Protein AF-A0AAE7HAK6-F1 (afdb_monomer_lite)

Sequence (127 aa):
MVFWLIISFMLLSAMLMTGHLLNKFVLAPVWLFIWCSPWLCFLLKVRVTEIDKGLVNTLQLGGLPVCRWSRPVVPGIWSVDRMNGRYRLNRIGTDGLTVHYPWRLHYQPLFLTPDNQISDINGGKHE

Structure (mmCIF, N/CA/C/O backbone):
data_AF-A0AAE7HAK6-F1
#
_entry.id   AF-A0AAE7HAK6-F1
#
loop_
_atom_site.group_PDB
_atom_site.id
_atom_site.type_symbol
_atom_site.label_atom_id
_atom_site.label_alt_id
_atom_site.label_comp_id
_atom_site.label_asym_id
_atom_site.label_entity_id
_atom_site.label_seq_id
_atom_site.pdbx_PDB_ins_code
_atom_site.Cartn_x
_atom_site.Cartn_y
_atom_site.Cartn_z
_atom_site.occupancy
_atom_site.B_iso_or_equiv
_atom_site.auth_seq_id
_atom_site.auth_comp_id
_atom_site.auth_asym_id
_atom_site.auth_atom_id
_atom_site.pdbx_PDB_model_num
ATOM 1 N N . MET A 1 1 ? 8.220 12.304 -11.395 1.00 58.19 1 MET A N 1
ATOM 2 C CA . MET A 1 1 ? 9.332 11.393 -11.038 1.00 58.19 1 MET A CA 1
ATOM 3 C C . MET A 1 1 ? 9.119 9.990 -11.605 1.00 58.19 1 MET A C 1
ATOM 5 O O . MET A 1 1 ? 9.872 9.614 -12.487 1.00 58.19 1 MET A O 1
ATOM 9 N N . VAL A 1 2 ? 8.068 9.256 -11.211 1.00 64.62 2 VAL A N 1
ATOM 10 C CA . VAL A 1 2 ? 7.801 7.880 -11.704 1.00 64.62 2 VAL A CA 1
ATOM 11 C C . VAL A 1 2 ? 7.678 7.793 -13.234 1.00 64.62 2 VAL A C 1
ATOM 13 O O . VAL A 1 2 ? 8.292 6.932 -13.850 1.00 64.62 2 VAL A O 1
ATOM 16 N N . PHE A 1 3 ? 6.963 8.732 -13.861 1.00 70.50 3 PHE A N 1
ATOM 17 C CA . PHE A 1 3 ? 6.790 8.776 -15.320 1.00 70.50 3 PHE A CA 1
ATOM 18 C C . PHE A 1 3 ? 8.116 8.930 -16.089 1.00 70.50 3 PHE A C 1
ATOM 20 O O . PHE A 1 3 ? 8.342 8.249 -17.083 1.00 70.50 3 PHE A O 1
ATOM 27 N N . TRP A 1 4 ? 9.033 9.755 -15.576 1.00 71.12 4 TRP A N 1
ATOM 28 C CA . TRP A 1 4 ? 10.370 9.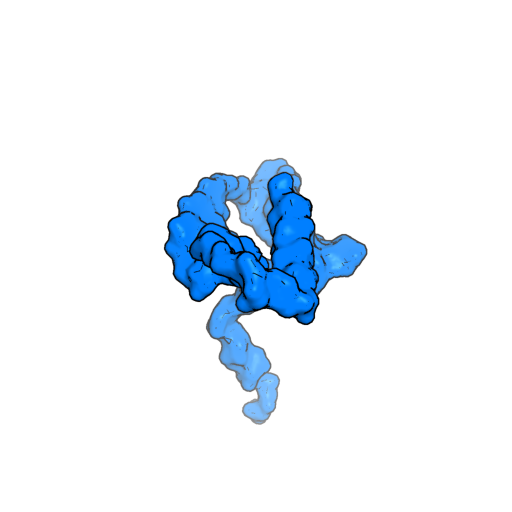934 -16.151 1.00 71.12 4 TRP A CA 1
ATOM 29 C C . TRP A 1 4 ? 11.220 8.667 -16.041 1.00 71.12 4 TRP A C 1
ATOM 31 O O . TRP A 1 4 ? 11.932 8.326 -16.976 1.00 71.12 4 TRP A O 1
ATOM 41 N N . LEU A 1 5 ? 11.097 7.931 -14.934 1.00 68.94 5 LEU A N 1
ATOM 42 C CA . LEU A 1 5 ? 11.772 6.647 -14.731 1.00 68.94 5 LEU A CA 1
ATOM 43 C C . LEU A 1 5 ? 11.297 5.588 -15.741 1.00 68.94 5 LEU A C 1
ATOM 45 O O . LEU A 1 5 ? 12.113 4.860 -16.300 1.00 68.94 5 LEU A O 1
ATOM 49 N N . ILE A 1 6 ? 9.989 5.553 -16.017 1.00 74.38 6 ILE A N 1
ATOM 50 C CA . ILE A 1 6 ? 9.380 4.653 -17.008 1.00 74.38 6 ILE A CA 1
ATOM 51 C C . ILE A 1 6 ? 9.846 5.009 -18.426 1.00 74.38 6 ILE A C 1
ATOM 53 O O . ILE A 1 6 ? 10.247 4.119 -19.173 1.00 74.38 6 ILE A O 1
ATOM 57 N N . ILE A 1 7 ? 9.846 6.296 -18.792 1.00 78.38 7 ILE A N 1
ATOM 58 C CA . ILE A 1 7 ? 10.329 6.755 -20.105 1.00 78.38 7 ILE A CA 1
ATOM 59 C C . ILE A 1 7 ? 11.807 6.406 -20.291 1.00 78.38 7 ILE A C 1
ATOM 61 O O . ILE A 1 7 ? 12.173 5.846 -21.323 1.00 78.38 7 ILE A O 1
ATOM 65 N N . SER A 1 8 ? 12.648 6.675 -19.289 1.00 74.88 8 SER A N 1
ATOM 66 C CA . SER A 1 8 ? 14.074 6.341 -19.334 1.00 74.88 8 SER A CA 1
ATOM 67 C C . SER A 1 8 ? 14.312 4.837 -19.470 1.00 74.88 8 SER A C 1
ATOM 69 O O . SER A 1 8 ? 15.177 4.430 -20.241 1.00 74.88 8 SER A O 1
ATOM 71 N N . PHE A 1 9 ? 13.527 4.000 -18.783 1.00 75.75 9 PHE A N 1
ATOM 72 C CA . PHE A 1 9 ? 13.592 2.543 -18.921 1.00 75.75 9 PHE A CA 1
ATOM 73 C C . PHE A 1 9 ? 13.173 2.070 -20.323 1.00 75.75 9 PHE A C 1
ATOM 75 O O . PHE A 1 9 ? 13.862 1.241 -20.920 1.00 75.75 9 PHE A O 1
ATOM 82 N N . MET A 1 10 ? 12.084 2.615 -20.879 1.00 79.06 10 MET A N 1
ATOM 83 C CA . MET A 1 10 ? 11.623 2.265 -22.228 1.00 79.06 10 MET A CA 1
ATOM 84 C C . MET A 1 10 ? 12.631 2.679 -23.305 1.00 79.06 10 MET A C 1
ATOM 86 O O . MET A 1 10 ? 12.950 1.881 -24.185 1.00 79.06 10 MET A O 1
ATOM 90 N N . LEU A 1 11 ? 13.183 3.892 -23.209 1.00 78.69 11 LEU A N 1
ATOM 91 C CA . LEU A 1 11 ? 14.182 4.400 -24.150 1.00 78.69 11 LEU A CA 1
ATOM 92 C C . LEU A 1 11 ? 15.472 3.567 -24.104 1.00 78.69 11 LEU A C 1
ATOM 94 O O . LEU A 1 11 ? 16.003 3.182 -25.144 1.00 78.69 11 LEU A O 1
ATOM 98 N N . LEU A 1 12 ? 15.943 3.234 -22.901 1.00 74.88 12 LEU A N 1
ATOM 99 C CA . LEU A 1 12 ? 17.117 2.388 -22.695 1.00 74.88 12 LEU A CA 1
ATOM 100 C C . LEU A 1 12 ? 16.908 0.973 -23.252 1.00 74.88 12 LEU A C 1
ATOM 102 O O . LEU A 1 12 ? 17.791 0.442 -23.918 1.00 74.88 12 LEU A O 1
ATOM 106 N N . SER A 1 13 ? 15.729 0.387 -23.028 1.00 74.12 13 SER A N 1
ATOM 107 C CA . SER A 1 13 ? 15.361 -0.930 -23.561 1.00 74.12 13 SER A CA 1
ATOM 108 C C . SER A 1 13 ? 15.327 -0.931 -25.093 1.00 74.12 13 SER A C 1
ATOM 110 O O . SER A 1 13 ? 15.858 -1.845 -25.721 1.00 74.12 13 SER A O 1
ATOM 112 N N . ALA A 1 14 ? 14.786 0.127 -25.706 1.00 75.50 14 ALA A N 1
ATOM 113 C CA . ALA A 1 14 ? 14.760 0.293 -27.159 1.00 75.50 14 ALA A CA 1
ATOM 114 C C . ALA A 1 14 ? 16.168 0.446 -27.763 1.00 75.50 14 ALA A C 1
ATOM 116 O O . ALA A 1 14 ? 16.470 -0.165 -28.789 1.00 75.50 14 ALA A O 1
ATOM 117 N N . MET A 1 15 ? 17.060 1.205 -27.118 1.00 72.12 15 MET A N 1
ATOM 118 C CA . MET A 1 15 ? 18.458 1.344 -27.556 1.00 72.12 15 MET A CA 1
ATOM 119 C C . MET A 1 15 ? 19.268 0.040 -27.416 1.00 72.12 15 MET A C 1
ATOM 121 O O . MET A 1 15 ? 20.232 -0.181 -28.152 1.00 72.12 15 MET A O 1
ATOM 125 N N . LEU A 1 16 ? 18.887 -0.826 -26.471 1.00 72.50 16 LEU A N 1
ATOM 126 C CA . LEU A 1 16 ? 19.524 -2.124 -26.243 1.00 72.50 16 LEU A CA 1
ATOM 127 C C . LEU A 1 16 ? 19.040 -3.158 -27.272 1.00 72.50 16 LEU A C 1
ATOM 129 O O . LEU A 1 16 ? 19.864 -3.840 -27.877 1.00 72.50 16 LEU A O 1
ATOM 133 N N . MET A 1 17 ? 17.731 -3.200 -27.559 1.00 71.50 17 MET A N 1
ATOM 134 C CA . MET A 1 17 ? 17.156 -4.057 -28.612 1.00 71.50 17 MET A CA 1
ATOM 135 C C . MET A 1 17 ? 17.641 -3.694 -30.019 1.00 71.50 17 MET A C 1
ATOM 137 O O . MET A 1 17 ? 17.765 -4.569 -30.870 1.00 71.50 17 MET A O 1
ATOM 141 N N . THR A 1 18 ? 17.943 -2.420 -30.271 1.00 74.12 18 THR A N 1
ATOM 142 C CA . THR A 1 18 ? 18.493 -1.953 -31.555 1.00 74.12 18 THR A CA 1
ATOM 143 C C . THR A 1 18 ? 20.008 -2.176 -31.680 1.00 74.12 18 THR A C 1
ATOM 145 O O . THR A 1 18 ? 20.598 -1.790 -32.685 1.00 74.12 18 THR A O 1
ATOM 148 N N . GLY A 1 19 ? 20.664 -2.777 -30.673 1.00 62.12 19 GLY A N 1
ATOM 149 C CA . GLY A 1 19 ? 22.104 -3.086 -30.670 1.00 62.12 19 GLY A CA 1
ATOM 150 C C . GLY A 1 19 ? 23.025 -1.860 -30.618 1.00 62.12 19 GLY A C 1
ATOM 151 O O . GLY A 1 19 ? 24.249 -1.989 -30.566 1.00 62.12 19 GLY A O 1
ATOM 152 N N . HIS A 1 20 ? 22.451 -0.657 -30.592 1.00 62.97 20 HIS A N 1
ATOM 153 C CA . HIS A 1 20 ? 23.173 0.603 -30.715 1.00 62.97 20 HIS A CA 1
ATOM 154 C C . HIS A 1 20 ? 24.022 0.917 -29.471 1.00 62.97 20 HIS A C 1
ATOM 156 O O . HIS A 1 20 ? 25.065 1.565 -29.578 1.00 62.97 20 HIS A O 1
ATOM 162 N N . LEU A 1 21 ? 23.600 0.422 -28.301 1.00 58.31 21 LEU A N 1
ATOM 163 C CA . LEU A 1 21 ? 24.350 0.515 -27.044 1.00 58.31 21 LEU A CA 1
ATOM 164 C C . LEU A 1 21 ? 25.528 -0.465 -26.986 1.00 58.31 21 LEU A C 1
ATOM 166 O O . LEU A 1 21 ? 26.617 -0.065 -26.592 1.00 58.31 21 LEU A O 1
ATOM 170 N N . LEU A 1 22 ? 25.344 -1.710 -27.438 1.00 59.47 22 LEU A N 1
ATOM 171 C CA . LEU A 1 22 ? 26.365 -2.766 -27.359 1.00 59.47 22 LEU A CA 1
ATOM 172 C C . LEU A 1 22 ? 27.595 -2.489 -28.238 1.00 59.47 22 LEU A C 1
ATOM 174 O O . LEU A 1 22 ? 28.675 -2.984 -27.938 1.00 59.47 22 LEU A O 1
ATOM 178 N N . ASN A 1 23 ? 27.439 -1.695 -29.303 1.00 59.50 23 ASN A N 1
ATOM 179 C CA . ASN A 1 23 ? 28.498 -1.463 -30.288 1.00 59.50 23 ASN A CA 1
ATOM 180 C C . ASN A 1 23 ? 29.250 -0.126 -30.112 1.00 59.50 23 ASN A C 1
ATOM 182 O O . ASN A 1 23 ? 30.347 0.034 -30.636 1.00 59.50 23 ASN A O 1
ATOM 186 N N . LYS A 1 24 ? 28.669 0.870 -29.421 1.00 62.56 24 LYS A N 1
ATOM 187 C CA . LYS A 1 24 ? 29.227 2.242 -29.376 1.00 62.56 24 LYS A CA 1
ATOM 188 C C . LYS A 1 24 ? 29.370 2.859 -27.987 1.00 62.56 24 LYS A C 1
ATOM 190 O O . LYS A 1 24 ? 30.087 3.848 -27.865 1.00 62.56 24 LYS A O 1
ATOM 195 N N . PHE A 1 25 ? 28.707 2.332 -26.959 1.00 63.53 25 PHE A N 1
ATOM 196 C CA . PHE A 1 25 ? 28.662 2.981 -25.649 1.00 63.53 25 PHE A CA 1
ATOM 197 C C . PHE A 1 25 ? 28.936 1.992 -24.518 1.00 63.53 25 PHE A C 1
ATOM 199 O O . PHE A 1 25 ? 28.201 1.031 -24.314 1.00 63.53 25 PHE A O 1
ATOM 206 N N . VAL A 1 26 ? 29.959 2.281 -23.713 1.00 64.75 26 VAL A N 1
ATOM 207 C CA . VAL A 1 26 ? 30.131 1.640 -22.406 1.00 64.75 26 VAL A CA 1
ATOM 208 C C . VAL A 1 26 ? 29.107 2.271 -21.463 1.00 64.75 26 VAL A C 1
ATOM 210 O O . VAL A 1 26 ? 29.240 3.438 -21.092 1.00 64.75 26 VAL A O 1
ATOM 213 N N . LEU A 1 27 ? 28.045 1.537 -21.112 1.00 64.31 27 LEU A N 1
ATOM 214 C CA . LEU A 1 27 ? 27.065 2.039 -20.149 1.00 64.31 27 LEU A CA 1
ATOM 215 C C . LEU A 1 27 ? 27.731 2.232 -18.786 1.00 64.31 27 LEU A C 1
ATOM 217 O O . LEU A 1 27 ? 28.359 1.319 -18.250 1.00 64.31 27 LEU A O 1
ATOM 221 N N . ALA A 1 28 ? 27.514 3.401 -18.185 1.00 67.25 28 ALA A N 1
ATOM 222 C CA . ALA A 1 28 ? 27.877 3.609 -16.793 1.00 67.25 28 ALA A CA 1
ATOM 223 C C . ALA A 1 28 ? 27.070 2.651 -15.887 1.00 67.25 28 ALA A C 1
ATOM 225 O O . ALA A 1 28 ? 25.880 2.436 -16.146 1.00 67.25 28 ALA A O 1
ATOM 226 N N . PRO A 1 29 ? 27.648 2.145 -14.781 1.00 67.38 29 PRO A N 1
ATOM 227 C CA . PRO A 1 29 ? 26.972 1.225 -13.858 1.00 67.38 29 PRO A CA 1
ATOM 228 C C . PRO A 1 29 ? 25.630 1.751 -13.335 1.00 67.38 29 PRO A C 1
ATOM 230 O O . PRO A 1 29 ? 24.730 0.978 -13.022 1.00 67.38 29 PRO A O 1
ATOM 233 N N . VAL A 1 30 ? 25.465 3.079 -13.300 1.00 71.50 30 VAL A N 1
ATOM 234 C CA . VAL A 1 30 ? 24.230 3.748 -12.873 1.00 71.50 30 VAL A CA 1
ATOM 235 C C . VAL A 1 30 ? 23.010 3.315 -13.700 1.00 71.50 30 VAL A C 1
ATOM 237 O O . VAL A 1 30 ? 21.902 3.219 -13.175 1.00 71.50 30 VAL A O 1
ATOM 240 N N . TRP A 1 31 ? 23.207 2.982 -14.977 1.00 70.62 31 TRP A N 1
ATOM 241 C CA . TRP A 1 31 ? 22.135 2.540 -15.867 1.00 70.62 31 TRP A CA 1
ATOM 242 C C . TRP A 1 31 ? 21.605 1.136 -15.538 1.00 70.62 31 TRP A C 1
ATOM 244 O O . TRP A 1 31 ? 20.446 0.845 -15.837 1.00 70.62 31 TRP A O 1
ATOM 254 N N . LEU A 1 32 ? 22.390 0.289 -14.861 1.00 70.19 32 LEU A N 1
ATOM 255 C CA . LEU A 1 32 ? 21.911 -1.006 -14.360 1.00 70.19 32 LEU A CA 1
ATOM 256 C C . LEU A 1 32 ? 20.877 -0.826 -13.239 1.00 70.19 32 LEU A C 1
ATOM 258 O O . LEU A 1 32 ? 19.924 -1.597 -13.154 1.00 70.19 32 LEU A O 1
ATOM 262 N N . PHE A 1 33 ? 20.981 0.232 -12.425 1.00 72.81 33 PHE A N 1
ATOM 263 C CA . PHE A 1 33 ? 19.971 0.509 -11.395 1.00 72.81 33 PHE A CA 1
ATOM 264 C C . PHE A 1 33 ? 18.604 0.871 -11.994 1.00 72.81 33 PHE A C 1
ATOM 266 O O . PHE A 1 33 ? 17.575 0.546 -11.402 1.00 72.81 33 PHE A O 1
ATOM 273 N N . ILE A 1 34 ? 18.572 1.477 -13.189 1.00 74.19 34 ILE A N 1
ATOM 274 C CA . ILE A 1 34 ? 17.323 1.747 -13.922 1.00 74.19 34 ILE A CA 1
ATOM 275 C C . ILE A 1 34 ? 16.661 0.430 -14.352 1.00 74.19 34 ILE A C 1
ATOM 277 O O . ILE A 1 34 ? 15.440 0.313 -14.289 1.00 74.19 34 ILE A O 1
ATOM 281 N N . TRP A 1 35 ? 17.451 -0.587 -14.705 1.00 69.81 35 TRP A N 1
ATOM 282 C CA . TRP A 1 35 ? 16.955 -1.932 -15.017 1.00 69.81 35 TRP A CA 1
ATOM 283 C C . TRP A 1 35 ? 16.473 -2.711 -13.792 1.00 69.81 35 TRP A C 1
ATOM 285 O O . TRP A 1 35 ? 15.522 -3.486 -13.888 1.00 69.81 35 TRP A O 1
ATOM 295 N N . CYS A 1 36 ? 17.081 -2.485 -12.629 1.00 71.31 36 CYS A N 1
ATOM 296 C CA . CYS A 1 36 ? 16.642 -3.100 -11.377 1.00 71.31 36 CYS A CA 1
ATOM 297 C C . CYS A 1 36 ? 15.390 -2.432 -10.784 1.00 71.31 36 CYS A C 1
ATOM 299 O O . CYS A 1 36 ? 14.730 -3.030 -9.938 1.00 71.31 36 CYS A O 1
ATOM 301 N N . SER A 1 37 ? 15.038 -1.217 -11.215 1.00 74.25 37 SER A N 1
ATOM 302 C CA . SER A 1 37 ? 13.907 -0.444 -10.677 1.00 74.25 37 SER A CA 1
ATOM 303 C C . SER A 1 37 ? 12.552 -1.177 -10.755 1.00 74.25 37 SER A C 1
ATOM 305 O O . SER A 1 37 ? 11.895 -1.293 -9.716 1.00 74.25 37 SER A O 1
ATOM 307 N N . PRO A 1 38 ? 12.136 -1.756 -11.904 1.00 71.12 38 PRO A N 1
ATOM 308 C CA . PRO A 1 38 ? 10.890 -2.520 -11.979 1.00 71.12 38 PRO A CA 1
ATOM 309 C C . PRO A 1 38 ? 10.878 -3.706 -11.009 1.00 71.12 38 PRO A C 1
ATOM 311 O O . PRO A 1 38 ? 9.896 -3.920 -10.301 1.00 71.12 38 PRO A O 1
ATOM 314 N N . TRP A 1 39 ? 11.995 -4.434 -10.918 1.00 73.25 39 TRP A N 1
ATOM 315 C CA . TRP A 1 39 ? 12.158 -5.554 -9.991 1.00 73.25 39 TRP A CA 1
ATOM 316 C C . TRP A 1 39 ? 12.058 -5.109 -8.531 1.00 73.25 39 TRP A C 1
ATOM 318 O O . TRP A 1 39 ? 11.373 -5.749 -7.738 1.00 73.25 39 TRP A O 1
ATOM 328 N N . LEU A 1 40 ? 12.659 -3.971 -8.184 1.00 73.12 40 LEU A N 1
ATOM 329 C CA . LEU A 1 40 ? 12.534 -3.353 -6.865 1.00 73.12 40 LEU A CA 1
ATOM 330 C C . LEU A 1 40 ? 11.073 -3.044 -6.520 1.00 73.12 40 LEU A C 1
ATOM 332 O O . LEU A 1 40 ? 10.644 -3.347 -5.409 1.00 73.12 40 LEU A O 1
ATOM 336 N N . CYS A 1 41 ? 10.284 -2.523 -7.464 1.00 70.38 41 CYS A N 1
ATOM 337 C CA . CYS A 1 41 ? 8.852 -2.292 -7.257 1.00 70.38 41 CYS A CA 1
ATOM 338 C C . CYS A 1 41 ? 8.058 -3.588 -7.027 1.00 70.38 41 CYS A C 1
ATOM 340 O O . CYS A 1 41 ? 7.132 -3.581 -6.221 1.00 70.38 41 CYS A O 1
ATOM 342 N N . PHE A 1 42 ? 8.421 -4.699 -7.678 1.00 73.69 42 PHE A N 1
ATOM 343 C CA . PHE A 1 42 ? 7.806 -6.011 -7.420 1.00 73.69 42 PHE A CA 1
ATOM 344 C C . PHE A 1 42 ? 8.202 -6.605 -6.061 1.00 73.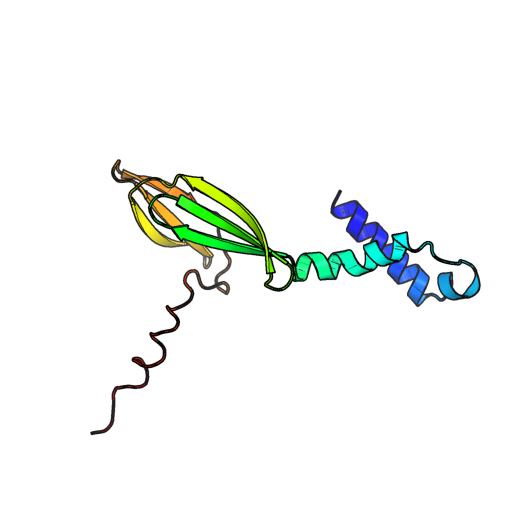69 42 PHE A C 1
ATOM 346 O O . PHE A 1 42 ? 7.411 -7.308 -5.426 1.00 73.69 42 PHE A O 1
ATOM 353 N N . LEU A 1 43 ? 9.428 -6.334 -5.613 1.00 78.12 43 LEU A N 1
ATOM 354 C CA . LEU A 1 43 ? 9.955 -6.819 -4.339 1.00 78.12 43 LEU A CA 1
ATOM 355 C C . LEU A 1 43 ? 9.451 -6.000 -3.146 1.00 78.12 43 LEU A C 1
ATOM 357 O O . LEU A 1 43 ? 9.366 -6.543 -2.042 1.00 78.12 43 LEU A O 1
ATOM 361 N N . LEU A 1 44 ? 9.115 -4.727 -3.365 1.00 79.19 44 LEU A N 1
ATOM 362 C CA . LEU A 1 44 ? 8.541 -3.828 -2.370 1.00 79.19 44 LEU A CA 1
ATOM 363 C C . LEU A 1 44 ? 7.089 -4.215 -2.074 1.00 79.19 44 LEU A C 1
ATOM 365 O O . LEU A 1 44 ? 6.178 -4.008 -2.873 1.00 79.19 44 LEU A O 1
ATOM 369 N N . LYS A 1 45 ? 6.858 -4.748 -0.877 1.00 78.31 45 LYS A N 1
ATOM 370 C CA . LYS A 1 45 ? 5.527 -5.060 -0.350 1.00 78.31 45 LYS A CA 1
ATOM 371 C C . LYS A 1 45 ? 5.312 -4.306 0.951 1.00 78.31 45 LYS A C 1
ATOM 373 O O . LYS A 1 45 ? 6.222 -4.184 1.759 1.00 78.31 45 LYS A O 1
ATOM 378 N N . VAL A 1 46 ? 4.099 -3.822 1.190 1.00 77.62 46 VAL A N 1
ATOM 379 C CA . VAL A 1 46 ? 3.724 -3.269 2.497 1.00 77.62 46 VAL A CA 1
ATOM 380 C C . VAL A 1 46 ? 2.789 -4.258 3.173 1.00 77.62 46 VAL A C 1
ATOM 382 O O . VAL A 1 46 ? 1.689 -4.512 2.681 1.00 77.62 46 VAL A O 1
ATOM 385 N N . ARG A 1 47 ? 3.237 -4.825 4.296 1.00 78.38 47 ARG A N 1
ATOM 386 C CA . ARG A 1 47 ? 2.403 -5.629 5.192 1.00 78.38 47 ARG A CA 1
ATOM 387 C C . ARG A 1 47 ? 1.819 -4.708 6.253 1.00 78.38 47 ARG A C 1
ATOM 389 O O . ARG A 1 47 ? 2.553 -3.952 6.882 1.00 78.38 47 ARG A O 1
ATOM 396 N N . VAL A 1 48 ? 0.516 -4.798 6.465 1.00 75.44 48 VAL A N 1
ATOM 397 C CA . VAL A 1 48 ? -0.190 -4.045 7.501 1.00 75.44 48 VAL A CA 1
ATOM 398 C C . VAL A 1 48 ? -0.738 -5.050 8.500 1.00 75.44 48 VAL A C 1
ATOM 400 O O . VAL A 1 48 ? -1.399 -6.002 8.098 1.00 75.44 48 VAL A O 1
ATOM 403 N N . THR A 1 49 ? -0.423 -4.860 9.777 1.00 77.44 49 THR A N 1
ATOM 404 C CA . THR A 1 49 ? -0.831 -5.760 10.862 1.00 77.44 49 THR A CA 1
ATOM 405 C C . THR A 1 49 ? -1.326 -4.911 12.018 1.00 77.44 49 THR A C 1
ATOM 407 O O . THR A 1 49 ? -0.676 -3.925 12.362 1.00 77.44 49 THR A O 1
ATOM 410 N N . GLU A 1 50 ? -2.460 -5.257 12.611 1.00 77.06 50 GLU A N 1
ATOM 411 C CA . GLU A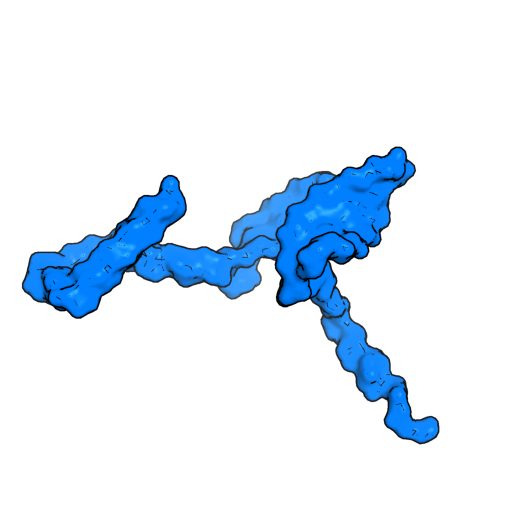 1 50 ? -2.889 -4.623 13.856 1.00 77.06 50 GLU A CA 1
ATOM 412 C C . GLU A 1 50 ? -2.223 -5.336 15.035 1.00 77.06 50 GLU A C 1
ATOM 414 O O . GLU A 1 50 ? -2.260 -6.562 15.120 1.00 77.06 50 GLU A O 1
ATOM 419 N N . ILE A 1 51 ? -1.576 -4.566 15.908 1.00 78.81 51 ILE A N 1
ATOM 420 C CA . ILE A 1 51 ? -0.991 -5.039 17.165 1.00 78.81 51 ILE A CA 1
ATOM 421 C C . ILE A 1 51 ? -1.477 -4.086 18.259 1.00 78.81 51 ILE A C 1
ATOM 423 O O . ILE A 1 51 ? -1.249 -2.875 18.180 1.00 78.81 51 ILE A O 1
ATOM 427 N N . ASP A 1 52 ? -2.175 -4.629 19.255 1.00 77.06 52 ASP A N 1
ATOM 428 C CA . ASP A 1 52 ? -2.823 -3.901 20.350 1.00 77.06 52 ASP A CA 1
ATOM 429 C C . ASP A 1 52 ? -3.746 -2.762 19.877 1.00 77.06 52 ASP A C 1
ATOM 431 O O . ASP A 1 52 ? -4.888 -2.992 19.489 1.00 77.06 52 ASP A O 1
ATOM 435 N N . LYS A 1 53 ? -3.256 -1.516 19.927 1.00 72.12 53 LYS A N 1
ATOM 436 C CA . LYS A 1 53 ? -3.981 -0.282 19.567 1.00 72.12 53 LYS A CA 1
ATOM 437 C C . LYS A 1 53 ? -3.389 0.415 18.330 1.00 72.12 53 LYS A C 1
ATOM 439 O O . LYS A 1 53 ? -3.694 1.581 18.067 1.00 72.12 53 LYS A O 1
ATOM 444 N N . GLY A 1 54 ? -2.501 -0.261 17.598 1.00 78.12 54 GLY A N 1
ATOM 445 C CA . GLY A 1 54 ? -1.736 0.312 16.491 1.00 78.12 54 GLY A CA 1
ATOM 446 C C . GLY A 1 54 ? -1.786 -0.516 15.206 1.00 78.12 54 GLY A C 1
ATOM 447 O O . GLY A 1 54 ? -1.670 -1.738 15.227 1.00 78.12 54 GLY A O 1
ATOM 448 N N . LEU A 1 55 ? -1.886 0.165 14.062 1.00 81.19 55 LEU A N 1
ATOM 449 C CA . LEU A 1 55 ? -1.629 -0.403 12.740 1.00 81.19 55 LEU A CA 1
ATOM 450 C C . LEU A 1 55 ? -0.128 -0.321 12.487 1.00 81.19 55 LEU A C 1
ATOM 452 O O . LEU A 1 55 ? 0.411 0.742 12.160 1.00 81.19 55 LEU A O 1
ATOM 456 N N . VAL A 1 56 ? 0.543 -1.457 12.626 1.00 81.88 56 VAL A N 1
ATOM 457 C CA . VAL A 1 56 ? 1.957 -1.617 12.311 1.00 81.88 56 VAL A CA 1
ATOM 458 C C . VAL A 1 56 ? 2.093 -1.912 10.827 1.00 81.88 56 VAL A C 1
ATOM 460 O O . VAL A 1 56 ? 1.746 -2.983 10.325 1.00 81.88 56 VAL A O 1
ATOM 463 N N . ASN A 1 57 ? 2.635 -0.937 10.115 1.00 84.44 57 ASN A N 1
ATOM 464 C CA . ASN A 1 57 ? 2.991 -1.065 8.719 1.00 84.44 57 ASN A CA 1
ATOM 465 C C . ASN A 1 57 ? 4.454 -1.491 8.639 1.00 84.44 57 ASN A C 1
ATOM 467 O O . ASN A 1 57 ? 5.328 -0.875 9.248 1.00 84.44 57 ASN A O 1
ATOM 471 N N . THR A 1 58 ? 4.721 -2.549 7.889 1.00 82.06 58 THR A N 1
ATOM 472 C CA . THR A 1 58 ? 6.062 -3.062 7.630 1.00 82.06 58 THR A CA 1
ATOM 473 C C . THR A 1 58 ? 6.320 -2.997 6.134 1.00 82.06 58 THR A C 1
ATOM 475 O O . THR A 1 58 ? 5.657 -3.689 5.360 1.00 82.06 58 THR A O 1
ATOM 478 N N . LEU A 1 59 ? 7.297 -2.189 5.728 1.00 83.75 59 LEU A N 1
ATOM 479 C CA . LEU A 1 59 ? 7.858 -2.245 4.386 1.00 83.75 59 LEU A CA 1
ATOM 480 C C . LEU A 1 59 ? 8.749 -3.480 4.289 1.00 83.75 59 LEU A C 1
ATOM 482 O O . LEU A 1 59 ? 9.694 -3.632 5.063 1.00 83.75 59 LEU A O 1
ATOM 486 N N . GLN A 1 60 ? 8.439 -4.351 3.344 1.00 84.12 60 GLN A N 1
ATOM 487 C CA . GLN A 1 60 ? 9.180 -5.560 3.035 1.00 84.12 60 GLN A CA 1
ATOM 488 C C . GLN A 1 60 ? 9.850 -5.410 1.673 1.00 84.12 60 GLN A C 1
ATOM 490 O O . GLN A 1 60 ? 9.205 -4.982 0.718 1.00 84.12 60 GLN A O 1
ATOM 495 N N . LEU A 1 61 ? 11.118 -5.797 1.579 1.00 83.00 61 LEU A N 1
ATOM 496 C CA . LEU A 1 61 ? 11.846 -5.938 0.322 1.00 83.00 61 LEU A CA 1
ATOM 497 C C . LEU A 1 61 ? 12.213 -7.411 0.161 1.00 83.00 61 LEU A C 1
ATOM 499 O O . LEU A 1 61 ? 12.995 -7.943 0.945 1.00 83.00 61 LEU A O 1
ATOM 503 N N . GLY A 1 62 ? 11.590 -8.099 -0.797 1.00 76.75 62 GLY A N 1
ATOM 504 C CA . GLY A 1 62 ? 11.844 -9.530 -1.017 1.00 76.75 62 GLY A CA 1
ATOM 505 C C . GLY A 1 62 ? 11.528 -10.412 0.201 1.00 76.75 62 GLY A C 1
ATOM 506 O O . GLY A 1 62 ? 12.137 -11.457 0.376 1.00 76.75 62 GLY A O 1
ATOM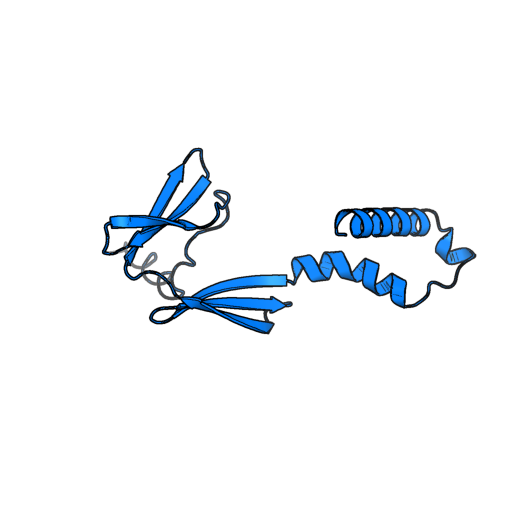 507 N N . GLY A 1 63 ? 10.603 -9.977 1.066 1.00 74.25 63 GLY A N 1
ATOM 508 C CA . GLY A 1 63 ? 10.233 -10.672 2.306 1.00 74.25 63 GLY A CA 1
ATOM 509 C C . GLY A 1 63 ? 10.984 -10.205 3.558 1.00 74.25 63 GLY A C 1
ATOM 510 O O . GLY A 1 63 ? 10.512 -10.457 4.666 1.00 74.25 63 GLY A O 1
ATOM 511 N N . LEU A 1 64 ? 12.081 -9.455 3.414 1.00 80.88 64 LEU A N 1
ATOM 512 C CA . LEU A 1 64 ? 12.830 -8.906 4.546 1.00 80.88 64 LEU A CA 1
ATOM 513 C C . LEU A 1 64 ? 12.217 -7.576 5.016 1.00 80.88 64 LEU A C 1
ATOM 515 O O . LEU A 1 64 ? 11.970 -6.703 4.181 1.00 80.88 64 LEU A O 1
ATOM 519 N N . PRO A 1 65 ? 11.961 -7.381 6.323 1.00 83.06 65 PRO A N 1
ATOM 520 C CA . PRO A 1 65 ? 11.442 -6.122 6.843 1.00 83.06 65 PRO A CA 1
ATOM 521 C C . PRO A 1 65 ? 12.531 -5.040 6.810 1.00 83.06 65 PRO A C 1
ATOM 523 O O . PRO A 1 65 ? 13.539 -5.150 7.499 1.00 83.06 65 PRO A O 1
ATOM 526 N N . VAL A 1 66 ? 12.313 -3.982 6.032 1.00 86.75 66 VAL A N 1
ATOM 527 C CA . VAL A 1 66 ? 13.259 -2.862 5.874 1.00 86.75 66 VAL A CA 1
ATOM 528 C C . VAL A 1 66 ? 12.903 -1.699 6.792 1.00 86.75 66 VAL A C 1
ATOM 530 O O . VAL A 1 66 ? 13.771 -1.069 7.383 1.00 86.75 66 VAL A O 1
ATOM 533 N N . CYS A 1 67 ? 11.613 -1.396 6.914 1.00 87.06 67 CYS A N 1
ATOM 534 C CA . CYS A 1 67 ? 11.135 -0.274 7.712 1.00 87.06 67 CYS A CA 1
ATOM 535 C C . CYS A 1 67 ? 9.819 -0.643 8.389 1.00 87.06 67 CYS A C 1
ATOM 537 O O . CYS A 1 67 ? 8.982 -1.331 7.799 1.00 87.06 67 CYS A O 1
ATOM 539 N N . ARG A 1 68 ? 9.627 -0.176 9.624 1.00 85.00 68 ARG A N 1
ATOM 540 C CA . ARG A 1 68 ? 8.378 -0.325 10.370 1.00 85.00 68 ARG A CA 1
ATOM 541 C C . ARG A 1 68 ? 7.923 1.025 10.886 1.00 85.00 68 ARG A C 1
ATOM 543 O O . ARG A 1 68 ? 8.716 1.767 11.453 1.00 85.00 68 ARG A O 1
ATOM 550 N N . TRP A 1 69 ? 6.639 1.314 10.727 1.00 86.06 69 TRP A N 1
ATOM 551 C CA . TRP A 1 69 ? 6.007 2.470 11.350 1.00 86.06 69 TRP A CA 1
ATOM 552 C C . TRP A 1 69 ? 4.634 2.087 11.883 1.00 86.06 69 TRP A C 1
ATOM 554 O O . TRP A 1 69 ? 3.876 1.351 11.245 1.00 86.06 69 TRP A O 1
ATOM 564 N N . SER A 1 70 ? 4.315 2.594 13.068 1.00 84.00 70 SER A N 1
ATOM 565 C CA . SER A 1 70 ? 3.015 2.396 13.697 1.00 84.00 70 SER A CA 1
ATOM 566 C C . SER A 1 70 ? 2.159 3.639 13.514 1.00 84.00 70 SER A C 1
ATOM 568 O O . SER A 1 70 ? 2.665 4.764 13.524 1.00 84.00 70 SER A O 1
ATOM 570 N N . ARG A 1 71 ? 0.859 3.438 13.328 1.00 82.38 71 ARG A N 1
ATOM 571 C CA . ARG A 1 71 ? -0.137 4.505 13.403 1.00 82.38 71 ARG A CA 1
ATOM 572 C C . ARG A 1 71 ? -1.203 4.118 14.419 1.00 82.38 71 ARG A C 1
ATOM 574 O O . ARG A 1 71 ? -1.642 2.967 14.390 1.00 82.38 71 ARG A O 1
ATOM 581 N N . PRO A 1 72 ? -1.628 5.045 15.291 1.00 80.38 72 PRO A N 1
ATOM 582 C CA . PRO A 1 72 ? -2.721 4.774 16.209 1.00 80.38 72 PRO A CA 1
ATOM 583 C C . PRO A 1 72 ? -3.998 4.469 15.422 1.00 80.38 72 PRO A C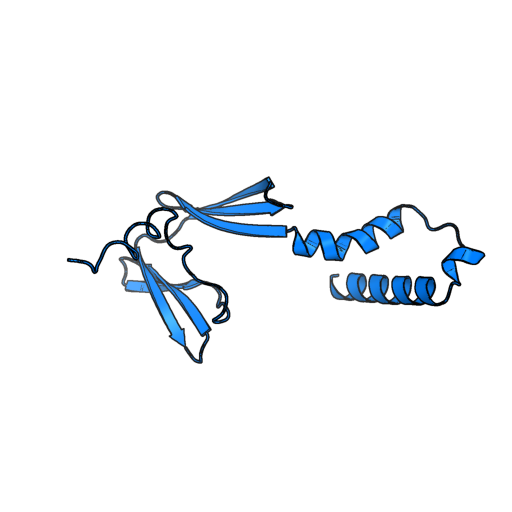 1
ATOM 585 O O . PRO A 1 72 ? -4.244 5.049 14.360 1.00 80.38 72 PRO A O 1
ATOM 588 N N . VAL A 1 73 ? -4.792 3.541 15.943 1.00 79.31 73 VAL A N 1
ATOM 589 C CA . VAL A 1 73 ? -6.075 3.132 15.363 1.00 79.31 73 VAL A CA 1
ATOM 590 C C . VAL A 1 73 ? -7.168 3.472 16.349 1.00 79.31 73 VAL A C 1
ATOM 592 O O . VAL A 1 73 ? -7.012 3.264 17.552 1.00 79.31 73 VAL A O 1
ATOM 595 N N . VAL A 1 74 ? -8.290 3.965 15.837 1.00 80.56 74 VAL A N 1
ATOM 596 C CA . VAL A 1 74 ? -9.472 4.198 16.663 1.00 80.56 74 VAL A CA 1
ATOM 597 C C . VAL A 1 74 ? -9.961 2.849 17.222 1.00 80.56 74 VAL A C 1
ATOM 599 O O . VAL A 1 74 ? -10.082 1.881 16.456 1.00 80.56 74 VAL A O 1
ATOM 602 N N . PRO A 1 75 ? -10.221 2.736 18.537 1.00 81.44 75 PRO A N 1
ATOM 603 C CA . PRO A 1 75 ? -10.857 1.557 19.115 1.00 81.44 75 PRO A CA 1
ATOM 604 C C . PRO A 1 75 ? -12.193 1.309 18.421 1.00 81.44 75 PRO A C 1
ATOM 606 O O . PRO A 1 75 ? -12.984 2.235 18.253 1.00 81.44 75 PRO A O 1
ATOM 609 N N . GLY A 1 76 ? -12.435 0.082 17.976 1.00 83.62 76 GLY A N 1
ATOM 610 C CA . GLY A 1 76 ? -13.611 -0.187 17.167 1.00 83.62 76 GLY A CA 1
ATOM 611 C C . GLY A 1 76 ? -13.607 -1.563 16.533 1.00 83.62 76 GLY A C 1
ATOM 612 O O . GLY A 1 76 ? -12.687 -2.356 16.731 1.00 83.62 76 GLY A O 1
ATOM 613 N N . ILE A 1 77 ? -14.645 -1.819 15.747 1.00 83.31 77 ILE A N 1
ATOM 614 C CA . ILE A 1 77 ? -14.849 -3.088 15.050 1.00 83.31 77 ILE A CA 1
ATOM 615 C C . ILE A 1 77 ? -14.474 -2.903 13.580 1.00 83.31 77 ILE A C 1
ATOM 617 O O . ILE A 1 77 ? -14.810 -1.890 12.959 1.00 83.31 77 ILE A O 1
ATOM 621 N N . TRP A 1 78 ? -13.772 -3.882 13.011 1.00 83.94 78 TRP A N 1
ATOM 622 C CA . TRP A 1 78 ? -13.558 -3.940 11.569 1.00 83.94 78 TRP A CA 1
ATOM 623 C C . TRP A 1 78 ? -14.816 -4.438 10.866 1.00 83.94 78 TRP A C 1
ATOM 625 O O . TRP A 1 78 ? -15.369 -5.474 11.224 1.00 83.94 78 TRP A O 1
ATOM 635 N N . SER A 1 79 ? -15.230 -3.730 9.824 1.00 80.81 79 SER A N 1
ATOM 636 C CA . SER A 1 79 ? -16.257 -4.178 8.891 1.00 80.81 79 SER A CA 1
ATOM 637 C C . SER A 1 79 ? -15.729 -4.124 7.464 1.00 80.81 79 SER A C 1
ATOM 639 O O . SER A 1 79 ? -14.835 -3.342 7.128 1.00 80.81 79 SER A O 1
ATOM 641 N N . VAL A 1 80 ? -16.270 -4.996 6.620 1.00 79.56 80 VAL A N 1
ATOM 642 C CA . VAL A 1 80 ? -15.925 -5.060 5.204 1.00 79.56 80 VAL A CA 1
ATOM 643 C C . VAL A 1 80 ? -17.189 -4.847 4.396 1.00 79.56 80 VAL A C 1
ATOM 645 O O . VAL A 1 80 ? -18.105 -5.663 4.455 1.00 79.56 80 VAL A O 1
ATOM 648 N N . ASP A 1 81 ? -17.203 -3.787 3.595 1.00 79.19 81 ASP A N 1
ATOM 649 C CA . ASP A 1 81 ? -18.290 -3.524 2.659 1.00 79.19 81 ASP A CA 1
ATOM 650 C C . ASP A 1 81 ? -17.888 -3.949 1.252 1.00 79.19 81 ASP A C 1
ATOM 652 O O . ASP A 1 81 ? -16.768 -3.689 0.798 1.00 79.19 81 ASP A O 1
ATOM 656 N N . ARG A 1 82 ? -18.834 -4.534 0.517 1.00 76.88 82 ARG A N 1
ATOM 657 C CA . ARG A 1 82 ? -18.698 -4.774 -0.920 1.00 76.88 82 ARG A CA 1
ATOM 658 C C . ARG A 1 82 ? -19.496 -3.720 -1.682 1.00 76.88 82 ARG A C 1
ATOM 660 O O . ARG A 1 82 ? -20.719 -3.729 -1.638 1.00 76.88 82 ARG A O 1
ATOM 667 N N . MET A 1 83 ? -18.813 -2.851 -2.426 1.00 72.31 83 MET A N 1
ATOM 668 C CA . MET A 1 83 ? -19.443 -1.844 -3.289 1.00 72.31 83 MET A CA 1
ATOM 669 C C . MET A 1 83 ? -18.914 -1.973 -4.716 1.00 72.31 83 MET A C 1
ATOM 671 O O . MET A 1 83 ? -17.706 -1.917 -4.935 1.00 72.31 83 MET A O 1
ATOM 675 N N . ASN A 1 84 ? -19.802 -2.167 -5.696 1.00 78.00 84 ASN A N 1
ATOM 676 C CA . ASN A 1 84 ? -19.455 -2.272 -7.124 1.00 78.00 84 ASN A CA 1
ATOM 677 C C . ASN A 1 84 ? -18.312 -3.268 -7.419 1.00 78.00 84 ASN A C 1
ATOM 679 O O . ASN A 1 84 ? -17.384 -2.972 -8.170 1.00 78.00 84 ASN A O 1
ATOM 683 N N . GLY A 1 85 ? -18.335 -4.440 -6.771 1.00 70.25 85 GLY A N 1
ATOM 684 C CA . GLY A 1 85 ? -17.299 -5.467 -6.949 1.00 70.25 85 GLY A CA 1
ATOM 685 C C . GLY A 1 85 ? -15.937 -5.117 -6.335 1.00 70.25 85 GLY A C 1
ATOM 686 O O . GLY A 1 85 ? -14.955 -5.801 -6.603 1.00 70.25 85 GLY A O 1
ATOM 687 N N . ARG A 1 86 ? -15.854 -4.070 -5.510 1.00 65.69 86 ARG A N 1
ATOM 688 C CA . ARG A 1 86 ? -14.665 -3.716 -4.728 1.00 65.69 86 ARG A CA 1
ATOM 689 C C . ARG A 1 86 ? -14.941 -3.942 -3.251 1.00 65.69 86 ARG A C 1
ATOM 691 O O . ARG A 1 86 ? -16.064 -3.730 -2.794 1.00 65.69 86 ARG A O 1
ATOM 698 N N . TYR A 1 87 ? -13.913 -4.361 -2.523 1.00 74.06 87 TYR A N 1
ATOM 699 C CA . TYR A 1 87 ? -13.984 -4.481 -1.074 1.00 74.06 87 TYR A CA 1
ATOM 700 C C . TYR A 1 87 ? -13.400 -3.223 -0.442 1.00 74.06 87 TYR A C 1
ATOM 702 O O . TYR A 1 87 ? -12.324 -2.745 -0.826 1.00 74.06 87 TYR A O 1
ATOM 710 N N . ARG A 1 88 ? -14.130 -2.685 0.529 1.00 76.25 88 ARG A N 1
ATOM 711 C CA . ARG A 1 88 ? -13.722 -1.554 1.348 1.00 76.25 88 ARG A CA 1
ATOM 712 C C . ARG A 1 88 ? -13.613 -2.024 2.786 1.00 76.25 88 ARG A C 1
ATOM 714 O O . ARG A 1 88 ? -14.550 -2.611 3.316 1.00 76.25 88 ARG A O 1
ATOM 721 N N . LEU A 1 89 ? -12.471 -1.745 3.400 1.00 80.31 89 LEU A N 1
ATOM 722 C CA . LEU A 1 89 ? -12.268 -1.970 4.822 1.00 80.31 89 LEU A CA 1
ATOM 723 C C . LEU A 1 89 ? -12.686 -0.716 5.585 1.00 80.31 89 LEU A C 1
ATOM 725 O O . LEU A 1 89 ? -12.216 0.383 5.275 1.00 80.31 89 LEU A O 1
ATOM 729 N N . ASN A 1 90 ? -13.527 -0.886 6.596 1.00 84.12 90 ASN A N 1
ATOM 730 C CA . ASN A 1 90 ? -13.925 0.188 7.488 1.00 84.12 90 ASN A CA 1
ATOM 731 C C . ASN A 1 90 ? -13.644 -0.187 8.937 1.00 84.12 90 ASN A C 1
ATOM 733 O O . ASN A 1 90 ? -13.779 -1.342 9.334 1.00 84.12 90 ASN A O 1
ATOM 737 N N . ARG A 1 91 ? -13.324 0.819 9.742 1.00 83.62 91 ARG A N 1
ATOM 738 C CA . ARG A 1 91 ? -13.305 0.714 11.198 1.00 83.62 91 ARG A CA 1
ATOM 739 C C . ARG A 1 91 ? -14.468 1.536 11.730 1.00 83.62 91 ARG A C 1
ATOM 741 O O . ARG A 1 91 ? -14.527 2.731 11.456 1.00 83.62 91 ARG A O 1
ATOM 748 N N . ILE A 1 92 ? -15.380 0.903 12.456 1.00 85.62 92 ILE A N 1
ATOM 749 C CA . ILE A 1 92 ? -16.475 1.589 13.146 1.00 85.62 92 ILE A CA 1
ATOM 750 C C . ILE A 1 92 ? -15.983 1.874 14.561 1.00 85.62 92 ILE A C 1
ATOM 752 O O . ILE A 1 92 ? -15.774 0.937 15.335 1.00 85.62 92 ILE A O 1
ATOM 756 N N . GLY A 1 93 ? -15.718 3.146 14.851 1.00 84.81 93 GLY A N 1
ATOM 757 C CA . GLY A 1 93 ? -15.276 3.609 16.158 1.00 84.81 93 GLY A CA 1
ATOM 758 C C . GLY A 1 93 ? -16.353 3.428 17.225 1.00 84.81 93 GLY A C 1
ATOM 759 O O . GLY A 1 93 ? -17.543 3.321 16.926 1.00 84.81 93 GLY A O 1
ATOM 760 N N . THR A 1 94 ? -15.946 3.400 18.494 1.00 84.38 94 THR A N 1
ATOM 761 C CA . THR A 1 94 ? -16.880 3.345 19.638 1.00 84.38 94 THR A CA 1
ATOM 762 C C . THR A 1 94 ? -17.772 4.584 19.755 1.00 84.38 94 THR A C 1
ATOM 764 O O . THR A 1 94 ? -18.800 4.546 20.418 1.00 84.38 94 THR A O 1
ATOM 767 N N . ASP A 1 95 ? -17.372 5.678 19.115 1.00 85.94 95 ASP A N 1
ATOM 768 C CA . ASP A 1 95 ? -18.119 6.925 18.942 1.00 85.94 95 ASP A CA 1
ATOM 769 C C . ASP A 1 95 ? -19.153 6.863 17.799 1.00 85.94 95 ASP A C 1
ATOM 771 O O . ASP A 1 95 ? -19.881 7.826 17.570 1.00 85.94 95 ASP A O 1
ATOM 775 N N . GLY A 1 96 ? -19.225 5.743 17.072 1.00 81.44 96 GLY A N 1
ATOM 776 C CA . GLY A 1 96 ? -20.090 5.564 15.907 1.00 81.44 96 GLY A CA 1
ATOM 777 C C . GLY A 1 96 ? -19.524 6.157 14.613 1.00 81.44 96 GLY A C 1
ATOM 778 O O . GLY A 1 96 ? -20.147 6.019 13.557 1.00 81.44 96 GLY A O 1
ATOM 779 N N . LEU A 1 97 ? -18.340 6.780 14.647 1.00 85.50 97 LEU A N 1
ATOM 780 C CA . LEU A 1 97 ? -17.701 7.318 13.450 1.00 85.50 97 LEU A CA 1
ATOM 781 C C . LEU A 1 97 ? -17.029 6.201 12.653 1.00 85.50 97 LEU A C 1
ATOM 783 O O . LEU A 1 97 ? -16.336 5.338 13.189 1.00 85.50 97 LEU A O 1
ATOM 787 N N . THR A 1 98 ? -17.218 6.222 11.334 1.00 85.44 98 THR A N 1
ATOM 788 C CA . THR A 1 98 ? -16.637 5.216 10.439 1.00 85.44 98 THR A CA 1
ATOM 789 C C . THR A 1 98 ? -15.398 5.770 9.745 1.00 85.44 98 THR A C 1
ATOM 791 O O . THR A 1 98 ? -15.473 6.747 9.003 1.00 85.44 98 THR A O 1
ATOM 794 N N . VAL A 1 99 ? -14.252 5.119 9.947 1.00 82.38 99 VAL A N 1
ATOM 795 C CA . VAL A 1 99 ? -13.004 5.419 9.236 1.00 82.38 99 VAL A CA 1
ATOM 796 C C . VAL A 1 99 ? -12.866 4.478 8.048 1.00 82.38 99 VAL A C 1
ATOM 798 O O . VAL A 1 99 ? -12.859 3.254 8.201 1.00 82.38 99 VAL A O 1
ATOM 801 N N . HIS A 1 100 ? -12.727 5.053 6.857 1.00 82.50 100 HIS A N 1
ATOM 802 C CA . HIS A 1 100 ? -12.578 4.306 5.614 1.00 82.50 100 HIS A CA 1
ATOM 803 C C . HIS A 1 100 ? -11.104 4.118 5.261 1.00 82.50 100 HIS A C 1
ATOM 805 O O . HIS A 1 100 ? -10.358 5.086 5.112 1.00 82.50 100 HIS A O 1
ATOM 811 N N . TYR A 1 101 ? -10.698 2.867 5.062 1.00 75.88 101 TYR A N 1
ATOM 812 C CA . TYR A 1 101 ? -9.366 2.517 4.584 1.00 75.88 101 TYR A CA 1
ATOM 813 C C . TYR A 1 101 ? -9.400 2.262 3.067 1.00 75.88 101 TYR A C 1
ATOM 815 O O . TYR A 1 101 ? -10.447 1.901 2.516 1.00 75.88 101 TYR A O 1
ATOM 823 N N . PRO A 1 102 ? -8.283 2.514 2.355 1.00 67.38 102 PRO A N 1
ATOM 824 C CA . PRO A 1 102 ? -8.259 2.548 0.897 1.00 67.38 102 PRO A CA 1
ATOM 825 C C . PRO A 1 102 ? -8.746 1.247 0.256 1.00 67.38 102 PRO A C 1
ATOM 827 O O . PRO A 1 102 ? -8.545 0.145 0.768 1.00 67.38 102 PRO A O 1
ATOM 830 N N . TRP A 1 103 ? -9.400 1.413 -0.892 1.00 63.19 103 TRP A N 1
ATOM 831 C CA . TRP A 1 103 ? -10.139 0.365 -1.586 1.00 63.19 103 TRP A CA 1
ATOM 832 C C . TRP A 1 103 ? -9.186 -0.620 -2.256 1.00 63.19 103 TRP A C 1
ATOM 834 O O . TRP A 1 103 ? -8.168 -0.220 -2.824 1.00 63.19 103 TRP A O 1
ATOM 844 N N . ARG A 1 104 ? -9.549 -1.903 -2.256 1.00 61.50 104 ARG A N 1
ATOM 845 C CA . ARG A 1 104 ? -8.832 -2.930 -3.020 1.00 61.50 104 ARG A CA 1
ATOM 846 C C . ARG A 1 104 ? -9.764 -3.648 -3.988 1.00 61.50 104 ARG A C 1
ATOM 848 O O . ARG A 1 104 ? -10.986 -3.685 -3.826 1.00 61.50 104 ARG A O 1
ATOM 855 N N . LEU A 1 105 ? -9.159 -4.174 -5.047 1.00 55.28 105 LEU A N 1
ATOM 856 C CA . LEU A 1 105 ? -9.843 -4.954 -6.072 1.00 55.28 105 LEU A CA 1
ATOM 857 C C . LEU A 1 105 ? -10.183 -6.350 -5.524 1.00 55.28 105 LEU A C 1
ATOM 859 O O . LEU A 1 105 ? -9.459 -6.879 -4.687 1.00 55.28 105 LEU A O 1
ATOM 863 N N . HIS A 1 106 ? -11.278 -6.938 -6.013 1.00 56.53 106 HIS A N 1
ATOM 864 C CA . HIS A 1 106 ? -11.845 -8.223 -5.566 1.00 56.53 106 HIS A CA 1
ATOM 865 C C . HIS A 1 106 ? -10.875 -9.408 -5.441 1.00 56.53 106 HIS A C 1
ATOM 867 O O . HIS A 1 106 ? -11.152 -10.330 -4.684 1.00 56.53 106 HIS A O 1
ATOM 873 N N . TYR A 1 107 ? -9.760 -9.395 -6.168 1.00 59.16 107 TYR A N 1
ATOM 874 C CA . TYR A 1 107 ? -8.779 -10.480 -6.187 1.00 59.16 107 TYR A CA 1
ATOM 875 C C . TYR A 1 107 ? -7.701 -10.378 -5.094 1.00 59.16 107 TYR A C 1
ATOM 877 O O . TYR A 1 107 ? -6.845 -11.254 -5.007 1.00 59.16 107 TYR A O 1
ATOM 885 N N . GLN A 1 108 ? -7.690 -9.322 -4.272 1.00 56.97 108 GLN A N 1
ATOM 886 C CA . GLN A 1 108 ? -6.809 -9.239 -3.103 1.00 56.97 108 GLN A CA 1
ATOM 887 C C . GLN A 1 108 ? -7.608 -9.579 -1.837 1.00 56.97 108 GLN A C 1
ATOM 889 O O . GLN A 1 108 ? -8.379 -8.729 -1.382 1.00 56.97 108 GLN A O 1
ATOM 894 N N . PRO A 1 109 ? -7.453 -10.794 -1.268 1.00 50.00 109 PRO A N 1
ATOM 895 C CA . PRO A 1 109 ? -8.177 -11.180 -0.066 1.00 50.00 109 PRO A CA 1
ATOM 896 C C . PRO A 1 109 ? -7.787 -10.272 1.101 1.00 50.00 109 PRO A C 1
ATOM 898 O O . PRO A 1 109 ? -6.620 -9.923 1.293 1.00 50.00 109 PRO A O 1
ATOM 901 N N . LEU A 1 110 ? -8.808 -9.845 1.842 1.00 55.28 110 LEU A N 1
ATOM 902 C CA . LEU A 1 110 ? -8.713 -8.804 2.863 1.00 55.28 110 LEU A CA 1
ATOM 903 C C . LEU A 1 110 ? -8.217 -9.336 4.216 1.00 55.28 110 LEU A C 1
ATOM 905 O O . LEU A 1 110 ? -7.688 -8.583 5.028 1.00 55.28 110 LEU A O 1
ATOM 909 N N . PHE A 1 111 ? -8.313 -10.648 4.398 1.00 54.22 111 PHE A N 1
ATOM 910 C CA . PHE A 1 111 ? -7.689 -11.400 5.469 1.00 54.22 111 PHE A CA 1
ATOM 911 C C . PHE A 1 111 ? -6.927 -12.551 4.817 1.00 54.22 111 PHE A C 1
ATOM 913 O O . PHE A 1 111 ? -7.472 -13.250 3.962 1.00 54.22 111 PHE A O 1
ATOM 920 N N . LEU A 1 112 ? -5.665 -12.740 5.204 1.00 46.19 112 LEU A N 1
ATOM 921 C CA . LEU A 1 112 ? -5.106 -14.084 5.150 1.00 46.19 112 LEU A CA 1
ATOM 922 C C . LEU A 1 112 ? -5.954 -14.891 6.130 1.00 46.19 112 LEU A C 1
ATOM 924 O O . LEU A 1 112 ? -6.104 -14.476 7.283 1.00 46.19 112 LEU A O 1
ATOM 928 N N . THR A 1 113 ? -6.560 -15.981 5.667 1.00 40.97 113 THR A N 1
ATOM 929 C CA . THR A 1 113 ? -7.106 -16.993 6.570 1.00 40.97 113 THR A CA 1
ATOM 930 C C . THR A 1 113 ? -6.003 -17.291 7.585 1.00 40.97 113 THR A C 1
ATOM 932 O O . THR A 1 113 ? -4.860 -17.470 7.155 1.00 40.97 113 THR A O 1
ATOM 935 N N . PRO A 1 114 ? -6.268 -17.259 8.902 1.00 39.06 114 PRO A N 1
ATOM 936 C CA . PRO A 1 114 ? -5.246 -17.632 9.870 1.00 39.06 114 PRO A CA 1
ATOM 937 C C . PRO A 1 114 ? -4.671 -18.990 9.452 1.00 39.06 114 PRO A C 1
ATOM 939 O O . PRO A 1 114 ? -5.443 -19.891 9.117 1.00 39.06 114 PRO A O 1
ATOM 942 N N . ASP A 1 115 ? -3.338 -19.116 9.445 1.00 46.59 115 ASP A N 1
ATOM 943 C CA . ASP A 1 115 ? -2.599 -20.283 8.918 1.00 46.59 115 ASP A CA 1
ATOM 944 C C . ASP A 1 115 ? -3.064 -21.631 9.526 1.00 46.59 115 ASP A C 1
ATOM 946 O O . ASP A 1 115 ? -2.772 -22.697 8.992 1.00 46.59 115 ASP A O 1
ATOM 950 N N . ASN A 1 116 ? -3.869 -21.590 10.592 1.00 40.09 116 ASN A N 1
ATOM 951 C CA . ASN A 1 116 ? -4.392 -22.739 11.322 1.00 40.09 116 ASN A CA 1
ATOM 952 C C . ASN A 1 116 ? -5.823 -23.174 10.936 1.00 40.09 116 ASN A C 1
ATOM 954 O O . ASN A 1 116 ? -6.342 -24.083 11.567 1.00 40.09 116 ASN A O 1
ATOM 958 N N . GLN A 1 117 ? -6.493 -22.565 9.94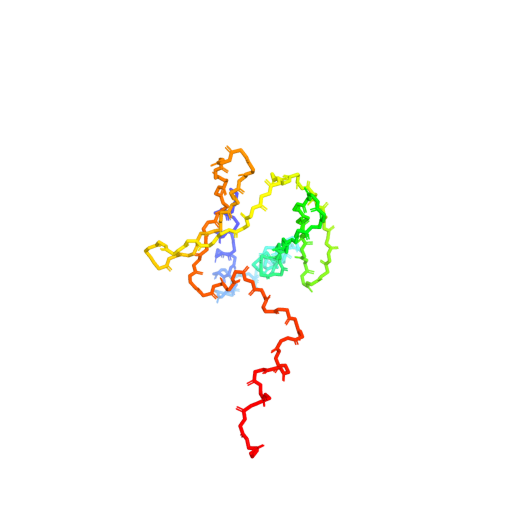7 1.00 41.25 117 GLN A N 1
ATOM 959 C CA . GLN A 1 117 ? -7.868 -22.969 9.571 1.00 41.25 117 GLN A CA 1
ATOM 960 C C . GLN A 1 117 ? -7.968 -23.939 8.384 1.00 41.25 117 GLN A C 1
ATOM 962 O O . GLN A 1 117 ? -9.053 -24.441 8.096 1.00 41.25 117 GLN A O 1
ATOM 967 N N . ILE A 1 118 ? -6.862 -24.256 7.702 1.00 41.38 118 ILE A N 1
ATOM 968 C CA . ILE A 1 118 ? -6.883 -25.226 6.590 1.00 41.38 118 ILE A CA 1
ATOM 969 C C . ILE A 1 118 ? -7.059 -26.669 7.110 1.00 41.38 118 ILE A C 1
ATOM 971 O O . ILE A 1 118 ? -7.538 -27.530 6.375 1.00 41.38 118 ILE A O 1
ATOM 975 N N . SER A 1 119 ? -6.759 -26.935 8.386 1.00 41.78 119 SER A N 1
ATOM 976 C CA . SER A 1 119 ? -6.992 -28.247 9.004 1.00 41.78 119 SER A CA 1
ATOM 977 C C . SER A 1 119 ? -8.463 -28.530 9.325 1.00 41.78 119 SER A C 1
ATOM 979 O O . SER A 1 119 ? -8.862 -29.690 9.288 1.00 41.78 119 SER A O 1
ATOM 981 N N . ASP A 1 120 ? -9.286 -27.505 9.562 1.00 42.38 120 ASP A N 1
ATOM 982 C CA . ASP A 1 120 ? -10.668 -27.707 10.032 1.00 42.38 120 ASP A CA 1
ATOM 983 C C . ASP A 1 120 ? -11.694 -27.781 8.890 1.00 42.38 120 ASP A C 1
ATOM 985 O O . ASP A 1 120 ? -12.801 -28.282 9.075 1.00 42.38 120 ASP A O 1
ATOM 989 N N . ILE A 1 121 ? -11.333 -27.346 7.678 1.00 46.66 121 ILE A N 1
ATOM 990 C CA . ILE A 1 121 ? -12.221 -27.411 6.501 1.00 46.66 121 ILE A CA 1
ATOM 991 C C . ILE A 1 121 ? -12.181 -28.802 5.834 1.00 46.66 121 ILE A C 1
ATOM 993 O O . ILE A 1 121 ? -13.125 -29.181 5.144 1.00 46.66 121 ILE A O 1
ATOM 997 N N . ASN A 1 122 ? -11.146 -29.608 6.099 1.00 39.97 122 ASN A N 1
ATOM 998 C CA . ASN A 1 122 ? -11.050 -30.997 5.624 1.00 39.97 122 ASN A CA 1
ATOM 999 C C . ASN A 1 122 ? -11.586 -32.036 6.633 1.00 39.97 122 ASN A C 1
ATOM 1001 O O . ASN A 1 122 ? -11.514 -33.234 6.373 1.00 39.97 122 ASN A O 1
ATOM 1005 N N . GLY A 1 123 ? -12.124 -31.602 7.777 1.00 45.62 123 GLY A N 1
ATOM 1006 C CA . GLY A 1 123 ? -12.490 -32.465 8.905 1.00 45.62 123 GLY A CA 1
ATOM 1007 C C . GLY A 1 123 ? -13.976 -32.809 9.025 1.00 45.62 123 GLY A C 1
ATOM 1008 O O . GLY A 1 123 ? -14.492 -32.826 10.138 1.00 45.62 123 GLY A O 1
ATOM 1009 N N . GLY A 1 124 ? -14.698 -33.063 7.929 1.00 40.38 124 GLY A N 1
ATOM 1010 C CA . GLY A 1 124 ? -16.123 -33.382 8.061 1.00 40.38 124 GLY A CA 1
ATOM 1011 C C . GLY A 1 124 ? -16.816 -33.944 6.829 1.00 40.38 124 GLY A C 1
ATOM 1012 O O . GLY A 1 124 ? -17.599 -33.230 6.205 1.00 40.38 124 GLY A O 1
ATOM 1013 N N . LYS A 1 125 ? -16.576 -35.229 6.529 1.00 38.56 125 LYS A N 1
ATOM 1014 C CA . LYS A 1 125 ? -17.607 -36.241 6.200 1.00 38.56 125 LYS A CA 1
ATOM 1015 C C . LYS A 1 125 ? -16.960 -37.573 5.808 1.00 38.56 125 LYS A C 1
ATOM 1017 O O . LYS A 1 125 ? -16.354 -37.656 4.749 1.00 38.56 125 LYS A O 1
ATOM 1022 N N . HIS A 1 126 ? -17.135 -38.550 6.693 1.00 35.00 126 HIS A N 1
ATOM 1023 C CA . HIS A 1 126 ? -17.015 -40.015 6.617 1.00 35.00 126 HIS A CA 1
ATOM 1024 C C . HIS A 1 126 ? -16.647 -40.381 8.065 1.00 35.00 126 HIS A C 1
ATOM 1026 O O . HIS A 1 126 ? -15.553 -40.048 8.501 1.00 35.00 126 HIS A O 1
ATOM 1032 N N . GLU A 1 127 ? -17.534 -40.858 8.931 1.00 34.22 127 GLU A N 1
ATOM 1033 C CA . GLU A 1 127 ? -18.696 -41.747 8.797 1.00 34.22 127 GLU A CA 1
ATOM 1034 C C . GLU A 1 127 ? -19.810 -41.351 9.781 1.00 34.22 127 GLU A C 1
ATOM 1036 O O . GLU A 1 127 ? -19.500 -40.672 10.788 1.00 34.22 127 GLU A O 1
#

Radius of gyration: 22.58 Å; chains: 1; bounding box: 50×53×52 Å

pLDDT: mean 70.23, std 13.71, range [34.22, 87.06]

Secondary structure (DSSP, 8-state):
-HHHHHHHHHHHHHHHHTTHHHHH----THHHHHHHHHHHHHHEEEEEEEETTEEEEEEEETTEEEEEEEEE--SEEEEEEEETTEEEEEEEETTSPEEEPPPEETTS-SSPPPTTSHHHHT-----

Foldseek 3Di:
DVVVLVVLLVVVVVCVVVCVCVPPHDDDPVVVVSVCVVVQVVQWDWDWDDDDQWTWIFTGGNNHGDDIDIDGDAPADWDWDQDPQKIWIWGQHPVRDIDTDDIDHNPDDPDDPPPPCVVVVPPDDDD